Protein AF-A0A9P7LAH3-F1 (afdb_monomer_lite)

Organism: NCBI:txid221167

Secondary structure (DSSP, 8-state):
-------PPP-----------S--SS-------HHHHHHHHHTT-BSSS-GGGGEEEEE---S-THHHHHHS-SEEEEEEEEEEETTTTEEEEEEEETTTTEE--HHHHHHTT--S--GGGHHHHHHHHHHHHHHHHHH-

Radius of gyration: 18.32 Å; chains: 1; bounding box: 41×51×47 Å

Foldseek 3Di:
DDDDDDPDDDDDDPPPQDQQDDDQQADDDQPDDPVVVVVCVQFVKPDHPPQNSQKDKAFPPDPDPVVCVPPVDRIFTWGWMWTAHPVVRDIFIWIARRVPRQIDCVSVCVVVVNPDDDPVCPVVVVVVSVVVSVVSVVVD

pLDDT: mean 71.99, std 16.05, range [35.44, 90.44]

InterPro domains:
  IPR036887 HTH APSES-type DNA-binding domain superfamily [SSF54616] (67-123)

Sequence (140 aa):
MMVSDRSGPKDANNMAKSKLRGPVKFHPFERLDEIALQEIHRFRVKPFGNIQDSSLHIPYNSGKRDFYEKTGRESFEVFKYEFTLAEQNTEYAVMWDYNVGLVRMTPFFKCRGYGKASKKNKARYTYTNCQWNRQFRQRC

Structure (mmCIF, N/CA/C/O backbone):
data_AF-A0A9P7LAH3-F1
#
_entry.id   AF-A0A9P7LAH3-F1
#
loop_
_atom_site.group_PDB
_atom_site.id
_atom_site.type_symbol
_atom_site.label_atom_id
_atom_site.label_alt_id
_atom_site.label_comp_id
_atom_site.label_asym_id
_atom_site.label_entity_id
_atom_site.label_seq_id
_atom_site.pdbx_PDB_ins_code
_atom_site.Cartn_x
_atom_site.Cartn_y
_atom_site.Cartn_z
_atom_site.occupancy
_atom_site.B_iso_or_equiv
_atom_site.auth_seq_id
_atom_site.auth_comp_id
_atom_site.auth_asym_id
_atom_site.auth_atom_id
_atom_site.pdbx_PDB_model_num
ATOM 1 N N . MET A 1 1 ? -22.762 36.831 -28.423 1.00 39.50 1 MET A N 1
ATOM 2 C CA . MET A 1 1 ? -21.852 35.667 -28.432 1.00 39.50 1 MET A CA 1
ATOM 3 C C . MET A 1 1 ? -21.199 35.570 -27.064 1.00 39.50 1 MET A C 1
ATOM 5 O O . MET A 1 1 ? -20.446 36.463 -26.709 1.00 39.50 1 MET A O 1
ATOM 9 N N . MET A 1 2 ? -21.529 34.547 -26.280 1.00 38.84 2 MET A N 1
ATOM 10 C CA . MET A 1 2 ? -20.784 34.171 -25.076 1.00 38.84 2 MET A CA 1
ATOM 11 C C . MET A 1 2 ? -20.641 32.652 -25.117 1.00 38.84 2 MET A C 1
ATOM 13 O O . MET A 1 2 ? -21.640 31.939 -25.076 1.00 38.84 2 MET A O 1
ATOM 17 N N . VAL A 1 3 ? -19.411 32.173 -25.291 1.00 42.59 3 VAL A N 1
ATOM 18 C CA . VAL A 1 3 ? -19.072 30.752 -25.193 1.00 42.59 3 VAL A CA 1
ATOM 19 C C . VAL A 1 3 ? -18.782 30.490 -23.720 1.00 42.59 3 VAL A C 1
ATOM 21 O O . VAL A 1 3 ? -17.805 30.997 -23.177 1.00 42.59 3 VAL A O 1
ATOM 24 N N . SER A 1 4 ? -19.675 29.771 -23.046 1.00 42.62 4 SER A N 1
ATOM 25 C CA . SER A 1 4 ? -19.449 29.293 -21.683 1.00 42.62 4 SER A CA 1
ATOM 26 C C . SER A 1 4 ? -18.751 27.939 -21.751 1.00 42.62 4 SER A C 1
ATOM 28 O O . SER A 1 4 ? -19.402 26.914 -21.954 1.00 42.62 4 SER A O 1
ATOM 30 N N . ASP A 1 5 ? -17.432 27.935 -21.576 1.00 42.38 5 ASP A N 1
ATOM 31 C CA . ASP A 1 5 ? -16.658 26.710 -21.389 1.00 42.38 5 ASP A CA 1
ATOM 32 C C . ASP A 1 5 ? -16.953 26.114 -20.004 1.00 42.38 5 ASP A C 1
ATOM 34 O O . ASP A 1 5 ? -16.490 26.588 -18.963 1.00 42.38 5 ASP A O 1
ATOM 38 N N . ARG A 1 6 ? -17.776 25.060 -19.991 1.00 47.94 6 ARG A N 1
ATOM 39 C CA . ARG A 1 6 ? -17.945 24.156 -18.850 1.00 47.94 6 ARG A CA 1
ATOM 40 C C . ARG A 1 6 ? -16.734 23.226 -18.798 1.00 47.94 6 ARG A C 1
ATOM 42 O O . ARG A 1 6 ? -16.711 22.204 -19.474 1.00 47.94 6 ARG A O 1
ATOM 49 N N . SER A 1 7 ? -15.750 23.547 -17.961 1.00 43.31 7 SER A N 1
ATOM 50 C CA . SER A 1 7 ? -14.721 22.573 -17.579 1.00 43.31 7 SER A CA 1
ATOM 51 C C . SER A 1 7 ? -15.308 21.605 -16.547 1.00 43.31 7 SER A C 1
ATOM 53 O O . SER A 1 7 ? -15.619 21.974 -15.415 1.00 43.31 7 SER A O 1
ATOM 55 N N . GLY A 1 8 ? -15.547 20.371 -16.994 1.00 35.44 8 GLY A N 1
ATOM 56 C CA . GLY A 1 8 ? -16.107 19.287 -16.194 1.00 35.44 8 GLY A CA 1
ATOM 57 C C . GLY A 1 8 ? -15.179 18.805 -15.067 1.00 35.44 8 GLY A C 1
ATOM 58 O O . GLY A 1 8 ? -13.986 19.126 -15.045 1.00 35.44 8 GLY A O 1
ATOM 59 N N . PRO A 1 9 ? -15.723 18.034 -14.109 1.00 39.44 9 PRO A N 1
ATOM 60 C CA . PRO A 1 9 ? -14.952 17.445 -13.024 1.00 39.44 9 PRO A CA 1
ATOM 61 C C . PRO A 1 9 ? -13.892 16.496 -13.591 1.00 39.44 9 PRO A C 1
ATOM 63 O O . PRO A 1 9 ? -14.207 15.571 -14.329 1.00 39.44 9 PRO A O 1
ATOM 66 N N . LYS A 1 10 ? -12.625 16.747 -13.239 1.00 44.72 10 LYS A N 1
ATOM 67 C CA . LYS A 1 10 ? -11.494 15.870 -13.561 1.00 44.72 10 LYS A CA 1
ATOM 68 C C . LYS A 1 10 ? -11.762 14.492 -12.973 1.00 44.72 10 LYS A C 1
ATOM 70 O O . LYS A 1 10 ? -11.927 14.381 -11.758 1.00 44.72 10 LYS A O 1
ATOM 75 N N . ASP A 1 11 ? -11.777 13.492 -13.845 1.00 38.31 11 ASP A N 1
ATOM 76 C CA . ASP A 1 11 ? -12.046 12.087 -13.566 1.00 38.31 11 ASP A CA 1
ATOM 77 C C . ASP A 1 11 ? -11.201 11.562 -12.400 1.00 38.31 11 ASP A C 1
ATOM 79 O O . ASP A 1 11 ? -10.062 11.108 -12.539 1.00 38.31 11 ASP A O 1
ATOM 83 N N . ALA A 1 12 ? -11.781 11.633 -11.207 1.00 48.25 12 ALA A N 1
ATOM 84 C CA . ALA A 1 12 ? -11.414 10.770 -10.114 1.00 48.25 12 ALA A CA 1
ATOM 85 C C . ALA A 1 12 ? -12.067 9.417 -10.393 1.00 48.25 12 ALA A C 1
ATOM 87 O O . ALA A 1 12 ? -13.275 9.346 -10.596 1.00 48.25 12 ALA A O 1
ATOM 88 N N . ASN A 1 13 ? -11.258 8.362 -10.316 1.00 45.50 13 ASN A N 1
ATOM 89 C CA . ASN A 1 13 ? -11.678 6.964 -10.236 1.00 45.50 13 ASN A CA 1
ATOM 90 C C . ASN A 1 13 ? -11.755 6.171 -11.553 1.00 45.50 13 ASN A C 1
ATOM 92 O O . ASN A 1 13 ? -12.784 5.601 -11.886 1.00 45.50 13 ASN A O 1
ATOM 96 N N . ASN A 1 14 ? -10.603 5.986 -12.200 1.00 41.06 14 ASN A N 1
ATOM 97 C CA . ASN A 1 14 ? -10.319 4.735 -12.909 1.00 41.06 14 ASN A CA 1
ATOM 98 C C . ASN A 1 14 ? -9.240 3.947 -12.143 1.00 41.06 14 ASN A C 1
ATOM 100 O O . ASN A 1 14 ? -8.136 3.716 -12.630 1.00 41.06 14 ASN A O 1
ATOM 104 N N . MET A 1 15 ? -9.548 3.530 -10.907 1.00 49.31 15 MET A N 1
ATOM 105 C CA . MET A 1 15 ? -8.840 2.413 -10.265 1.00 49.31 15 MET A CA 1
ATOM 106 C C . MET A 1 15 ? -9.327 1.111 -10.912 1.00 49.31 15 MET A C 1
ATOM 108 O O . MET A 1 15 ? -10.060 0.328 -10.312 1.00 49.31 15 MET A O 1
ATOM 112 N N . ALA A 1 16 ? -8.964 0.903 -12.179 1.00 43.44 16 ALA A N 1
ATOM 113 C CA . ALA A 1 16 ? -9.094 -0.401 -12.807 1.00 43.44 16 ALA A CA 1
ATOM 114 C C . ALA A 1 16 ? -8.304 -1.390 -11.942 1.00 43.44 16 ALA A C 1
ATOM 116 O O . ALA A 1 16 ? -7.111 -1.173 -11.727 1.00 43.44 16 ALA A O 1
ATOM 117 N N . LYS A 1 17 ? -8.977 -2.422 -11.411 1.00 49.03 17 LYS A N 1
ATOM 118 C CA . LYS A 1 17 ? -8.360 -3.556 -10.705 1.00 49.03 17 LYS A CA 1
ATOM 119 C C . LYS A 1 17 ? -7.165 -4.021 -11.529 1.00 49.03 17 LYS A C 1
ATOM 121 O O . LYS A 1 17 ? -7.342 -4.634 -12.583 1.00 49.03 17 LYS A O 1
ATOM 126 N N . SER A 1 18 ? -5.963 -3.614 -11.135 1.00 55.88 18 SER A N 1
ATOM 127 C CA . SER A 1 18 ? -4.812 -3.797 -12.003 1.00 55.88 18 SER A CA 1
ATOM 128 C C . SER A 1 18 ? -4.287 -5.198 -11.755 1.00 55.88 18 SER A C 1
ATOM 130 O O . SER A 1 18 ? -3.948 -5.543 -10.627 1.00 55.88 18 SER A O 1
ATOM 132 N N . LYS A 1 19 ? -4.310 -6.031 -12.798 1.00 68.56 19 LYS A N 1
ATOM 133 C CA . LYS A 1 19 ? -3.712 -7.367 -12.790 1.00 68.56 19 LYS A CA 1
ATOM 134 C C . LYS A 1 19 ? -2.266 -7.226 -12.317 1.00 68.56 19 LYS A C 1
ATOM 136 O O . LYS A 1 19 ? -1.554 -6.396 -12.880 1.00 68.56 19 LYS A O 1
ATOM 141 N N . LEU A 1 20 ? -1.857 -8.011 -11.316 1.00 77.44 20 LEU A N 1
ATOM 142 C CA . LEU A 1 20 ? -0.476 -8.069 -10.826 1.00 77.44 20 LEU A CA 1
ATOM 143 C C . LEU A 1 20 ? 0.519 -7.981 -11.990 1.00 77.44 20 LEU A C 1
ATOM 145 O O . LEU A 1 20 ? 0.486 -8.808 -12.908 1.00 77.44 20 LEU A O 1
ATOM 149 N N . ARG A 1 21 ? 1.388 -6.965 -11.970 1.00 78.31 21 ARG A N 1
ATOM 150 C CA . ARG A 1 21 ? 2.411 -6.765 -13.002 1.00 78.31 21 ARG A CA 1
ATOM 151 C C . ARG A 1 21 ? 3.771 -7.168 -12.458 1.00 78.31 21 ARG A C 1
ATOM 153 O O . ARG A 1 21 ? 4.232 -6.644 -11.444 1.00 78.31 21 ARG A O 1
ATOM 160 N N . GLY A 1 22 ? 4.424 -8.073 -13.180 1.00 77.88 22 GLY A N 1
ATOM 161 C CA . GLY A 1 22 ? 5.772 -8.529 -12.862 1.00 77.88 22 GLY A CA 1
ATOM 162 C C . GLY A 1 22 ? 5.853 -9.450 -11.635 1.00 77.88 22 GLY A C 1
ATOM 163 O O . GLY A 1 22 ? 4.832 -9.856 -11.079 1.00 77.88 22 GLY A O 1
ATOM 164 N N . PRO A 1 23 ? 7.080 -9.829 -11.240 1.00 81.31 23 PRO A N 1
ATOM 165 C CA . PRO A 1 23 ? 7.310 -10.751 -10.134 1.00 81.31 23 PRO A CA 1
ATOM 166 C C . PRO A 1 23 ? 7.112 -10.068 -8.778 1.00 81.31 23 PRO A C 1
ATOM 168 O O . PRO A 1 23 ? 7.770 -9.077 -8.485 1.00 81.31 23 PRO A O 1
ATOM 171 N N . VAL A 1 24 ? 6.283 -10.643 -7.909 1.00 84.50 24 VAL A N 1
ATOM 172 C CA . VAL A 1 24 ? 6.169 -10.212 -6.508 1.00 84.50 24 VAL A CA 1
ATOM 173 C C . VAL A 1 24 ? 7.396 -10.713 -5.746 1.00 84.50 24 VAL A C 1
ATOM 175 O O . VAL A 1 24 ? 7.556 -11.911 -5.545 1.00 84.50 24 VAL A O 1
ATOM 178 N N . LYS A 1 25 ? 8.297 -9.807 -5.349 1.00 86.31 25 LYS A N 1
ATOM 179 C CA . LYS A 1 25 ? 9.501 -10.165 -4.572 1.00 86.31 25 LYS A CA 1
ATOM 180 C C . LYS A 1 25 ? 9.247 -10.153 -3.070 1.00 86.31 25 LYS A C 1
ATOM 182 O O . LYS A 1 25 ? 9.871 -10.908 -2.336 1.00 86.31 25 LYS A O 1
ATOM 187 N N . PHE A 1 26 ? 8.346 -9.284 -2.628 1.00 84.19 26 PHE A N 1
ATOM 188 C CA . PHE A 1 26 ? 7.979 -9.097 -1.233 1.00 84.19 26 PHE A CA 1
ATOM 189 C C . PHE A 1 26 ? 6.485 -9.364 -1.092 1.00 84.19 26 PHE A C 1
ATOM 191 O O . PHE A 1 26 ? 5.656 -8.508 -1.406 1.00 84.19 26 PHE A O 1
ATOM 198 N N . HIS A 1 27 ? 6.157 -10.585 -0.677 1.00 82.88 27 HIS A N 1
ATOM 199 C CA . HIS A 1 27 ? 4.778 -11.014 -0.496 1.00 82.88 27 HIS A CA 1
ATOM 200 C C . HIS A 1 27 ? 4.177 -10.442 0.791 1.00 82.88 27 HIS A C 1
ATOM 202 O O . HIS A 1 27 ? 4.887 -10.317 1.790 1.00 82.88 27 HIS A O 1
ATOM 208 N N . PRO A 1 28 ? 2.866 -10.149 0.792 1.00 80.44 28 PRO A N 1
ATOM 209 C CA . PRO A 1 28 ? 2.145 -9.763 1.992 1.00 80.44 28 PRO A CA 1
ATOM 210 C C . PRO A 1 28 ? 2.193 -10.861 3.049 1.00 80.44 28 PRO A C 1
ATOM 212 O O . PRO A 1 28 ? 1.907 -12.027 2.781 1.00 80.44 28 PRO A O 1
ATOM 215 N N . PHE A 1 29 ? 2.566 -10.475 4.267 1.00 80.94 29 PHE A N 1
ATOM 216 C CA . PHE A 1 29 ? 2.522 -11.364 5.415 1.00 80.94 29 PHE A CA 1
ATOM 217 C C . PHE A 1 29 ? 1.139 -11.282 6.067 1.00 80.94 29 PHE A C 1
ATOM 219 O O . PHE A 1 29 ? 0.857 -10.367 6.836 1.00 80.94 29 PHE A O 1
ATOM 226 N N . GLU A 1 30 ? 0.269 -12.236 5.734 1.00 78.88 30 GLU A N 1
ATOM 227 C CA . GLU A 1 30 ? -1.127 -12.273 6.211 1.00 78.88 30 GLU A CA 1
ATOM 228 C C . GLU A 1 30 ? -1.385 -13.384 7.245 1.00 78.88 30 GLU A C 1
ATOM 230 O O . GLU A 1 30 ? -2.501 -13.545 7.732 1.00 78.88 30 GLU A O 1
ATOM 235 N N . ARG A 1 31 ? -0.347 -14.138 7.636 1.00 81.75 31 ARG A N 1
ATOM 236 C CA . ARG A 1 31 ? -0.420 -15.134 8.718 1.00 81.75 31 ARG A CA 1
ATOM 237 C C . ARG A 1 31 ? -0.286 -14.445 10.073 1.00 81.75 31 ARG A C 1
ATOM 239 O O . ARG A 1 31 ? 0.791 -14.412 10.659 1.00 81.75 31 ARG A O 1
ATOM 246 N N . LEU A 1 32 ? -1.384 -13.850 10.515 1.00 83.75 32 LEU A N 1
ATOM 247 C CA . LEU A 1 32 ? -1.463 -13.072 11.745 1.00 83.75 32 LEU A CA 1
ATOM 248 C C . LEU A 1 32 ? -1.882 -13.933 12.943 1.00 83.75 32 LEU A C 1
ATOM 250 O O . LEU A 1 32 ? -2.602 -14.919 12.788 1.00 83.75 32 LEU A O 1
ATOM 254 N N . ASP A 1 33 ? -1.427 -13.547 14.133 1.00 87.62 33 ASP A N 1
ATOM 255 C CA . ASP A 1 33 ? -1.934 -14.074 15.396 1.00 87.62 33 ASP A CA 1
ATOM 256 C C . ASP A 1 33 ? -3.319 -13.486 15.716 1.00 87.62 33 ASP A C 1
ATOM 258 O O . ASP A 1 33 ? -3.783 -12.527 15.092 1.00 87.62 33 ASP A O 1
ATOM 262 N N . GLU A 1 34 ? -4.007 -14.070 16.697 1.00 87.00 34 GLU A N 1
ATOM 263 C CA . GLU A 1 34 ? -5.373 -13.674 17.059 1.00 87.00 34 GLU A CA 1
ATOM 264 C C . GLU A 1 34 ? -5.460 -12.198 17.486 1.00 87.00 34 GLU A C 1
ATOM 266 O O . GLU A 1 34 ? -6.410 -11.497 17.136 1.00 87.00 34 GLU A O 1
ATOM 271 N N . ILE A 1 35 ? -4.421 -11.696 18.162 1.00 87.31 35 ILE A N 1
ATOM 272 C CA . ILE A 1 35 ? -4.322 -10.296 18.584 1.00 87.31 35 ILE A CA 1
ATOM 273 C C . ILE A 1 35 ? -4.228 -9.370 17.365 1.00 87.31 35 ILE A C 1
ATOM 275 O O . ILE A 1 35 ? -4.969 -8.388 17.279 1.00 87.31 35 ILE A O 1
ATOM 279 N N . ALA A 1 36 ? -3.358 -9.665 16.393 1.00 84.75 36 ALA A N 1
ATOM 280 C CA . ALA A 1 36 ? -3.267 -8.838 15.196 1.00 84.75 36 ALA A CA 1
ATOM 281 C C . ALA A 1 36 ? -4.541 -8.920 14.343 1.00 84.75 36 ALA A C 1
ATOM 283 O O . ALA A 1 36 ? -4.958 -7.898 13.800 1.00 84.75 36 ALA A O 1
ATOM 284 N N . LEU A 1 37 ? -5.209 -10.079 14.270 1.00 86.69 37 LEU A N 1
ATOM 285 C CA . LEU A 1 37 ? -6.507 -10.204 13.594 1.00 86.69 37 LEU A CA 1
ATOM 286 C C . LEU A 1 37 ? -7.572 -9.297 14.224 1.00 86.69 37 LEU A C 1
ATOM 288 O O . LEU A 1 37 ? -8.288 -8.606 13.497 1.00 86.69 37 LEU A O 1
ATOM 292 N N . GLN A 1 38 ? -7.651 -9.225 15.556 1.00 88.06 38 GLN A N 1
ATOM 293 C CA . GLN A 1 38 ? -8.570 -8.300 16.231 1.00 88.06 38 GLN A CA 1
ATOM 294 C C . GLN A 1 38 ? -8.314 -6.841 15.834 1.00 88.06 38 GLN A C 1
ATOM 296 O O . GLN A 1 38 ? -9.263 -6.097 15.578 1.00 88.06 38 GLN A O 1
ATOM 301 N N . GLU A 1 39 ? -7.051 -6.431 15.704 1.00 87.75 39 GLU A N 1
ATOM 302 C CA . GLU A 1 39 ? -6.701 -5.076 15.268 1.00 87.75 39 GLU A CA 1
ATOM 303 C C . GLU A 1 39 ? -7.022 -4.837 13.778 1.00 87.75 39 GLU A C 1
ATOM 305 O O . GLU A 1 39 ? -7.533 -3.769 13.429 1.00 87.75 39 GLU A O 1
ATOM 310 N N . ILE A 1 40 ? -6.833 -5.832 12.898 1.00 87.69 40 ILE A N 1
ATOM 311 C CA . ILE A 1 40 ? -7.295 -5.783 11.494 1.00 87.69 40 ILE A CA 1
ATOM 312 C C . ILE A 1 40 ? -8.806 -5.512 11.433 1.00 87.69 40 ILE A C 1
ATOM 314 O O . ILE A 1 40 ? -9.248 -4.636 10.682 1.00 87.69 40 ILE A O 1
ATOM 318 N N . HIS A 1 41 ? -9.598 -6.209 12.254 1.00 86.50 41 HIS A N 1
ATOM 319 C CA . HIS A 1 41 ? -11.043 -5.993 12.350 1.00 86.50 41 HIS A CA 1
ATOM 320 C C . HIS A 1 41 ? -11.389 -4.621 12.937 1.00 86.50 41 HIS A C 1
ATOM 322 O O . HIS A 1 41 ? -12.241 -3.912 12.391 1.00 86.50 41 HIS A O 1
ATOM 328 N N . ARG A 1 42 ? -10.701 -4.210 14.007 1.00 87.44 42 ARG A N 1
ATOM 329 C CA . ARG A 1 42 ? -10.892 -2.917 14.678 1.00 87.44 42 ARG A CA 1
ATOM 330 C C . ARG A 1 42 ? -10.666 -1.738 13.733 1.00 87.44 42 ARG A C 1
ATOM 332 O O . ARG A 1 42 ? -11.457 -0.795 13.740 1.00 87.44 42 ARG A O 1
ATOM 339 N N . PHE A 1 43 ? -9.624 -1.802 12.905 1.00 86.88 43 PHE A N 1
ATOM 340 C CA . PHE A 1 43 ? -9.299 -0.768 11.918 1.00 86.88 43 PHE A CA 1
ATOM 341 C C . PHE A 1 43 ? -9.938 -0.997 10.545 1.00 86.88 43 PHE A C 1
ATOM 343 O O . PHE A 1 43 ? -9.657 -0.244 9.613 1.00 86.88 43 PHE A O 1
ATOM 350 N N . ARG A 1 44 ? -10.805 -2.010 10.403 1.00 88.06 44 ARG A N 1
ATOM 351 C CA . ARG A 1 44 ? -11.523 -2.335 9.158 1.00 88.06 44 ARG A CA 1
ATOM 352 C C . ARG A 1 44 ? -10.591 -2.405 7.943 1.00 88.06 44 ARG A C 1
ATOM 354 O O . ARG A 1 44 ? -10.910 -1.848 6.893 1.00 88.06 44 ARG A O 1
ATOM 361 N N . VAL A 1 45 ? -9.435 -3.049 8.101 1.00 87.25 45 VAL A N 1
ATOM 362 C CA . VAL A 1 45 ? -8.399 -3.079 7.061 1.00 87.25 45 VAL A CA 1
ATOM 363 C C . VAL A 1 45 ? -8.895 -3.842 5.829 1.00 87.25 45 VAL A C 1
ATOM 365 O O . VAL A 1 45 ? -9.417 -4.951 5.948 1.00 87.25 45 VAL A O 1
ATOM 368 N N . LYS A 1 46 ? -8.734 -3.256 4.639 1.00 87.25 46 LYS A N 1
ATOM 369 C CA . LYS A 1 46 ? -9.153 -3.831 3.354 1.00 87.25 46 LYS A CA 1
ATOM 370 C C . LYS A 1 46 ? -8.109 -3.590 2.257 1.00 87.25 46 LYS A C 1
ATOM 372 O O . LYS A 1 46 ? -7.495 -2.532 2.240 1.00 87.25 46 LYS A O 1
ATOM 377 N N . PRO A 1 47 ? -7.943 -4.505 1.296 1.00 86.12 47 PRO A N 1
ATOM 378 C CA . PRO A 1 47 ? -8.316 -5.917 1.380 1.00 86.12 47 PRO A CA 1
ATOM 379 C C . PRO A 1 47 ? -7.383 -6.663 2.348 1.00 86.12 47 PRO A C 1
ATOM 381 O O . PRO A 1 47 ? -6.215 -6.317 2.457 1.00 86.12 47 PRO A O 1
ATOM 384 N N . PHE A 1 48 ? -7.873 -7.702 3.018 1.00 83.81 48 PHE A N 1
ATOM 385 C CA . PHE A 1 48 ? -7.051 -8.641 3.789 1.00 83.81 48 PHE A CA 1
ATOM 386 C C . PHE A 1 48 ? -7.299 -10.054 3.246 1.00 83.81 48 PHE A C 1
ATOM 388 O O . PHE A 1 48 ? -8.453 -10.399 2.996 1.00 83.81 48 PHE A O 1
ATOM 395 N N . GLY A 1 49 ? -6.246 -10.831 2.987 1.00 81.50 49 GLY A N 1
ATOM 396 C CA . GLY A 1 49 ? -6.317 -12.179 2.396 1.00 81.50 49 GLY A CA 1
ATOM 397 C C . GLY A 1 49 ? -6.244 -12.206 0.863 1.00 81.50 49 GLY A C 1
ATOM 398 O O . GLY A 1 49 ? -5.774 -13.175 0.272 1.00 81.50 49 GLY A O 1
ATOM 399 N N . ASN A 1 50 ? -6.668 -11.120 0.206 1.00 82.50 50 ASN A N 1
ATOM 400 C CA . ASN A 1 50 ? -6.753 -11.012 -1.256 1.00 82.50 50 ASN A CA 1
ATOM 401 C C . ASN A 1 50 ? -6.077 -9.737 -1.785 1.00 82.50 50 ASN A C 1
ATOM 403 O O . ASN A 1 50 ? -6.541 -9.118 -2.743 1.00 82.50 50 ASN A O 1
ATOM 407 N N . ILE A 1 51 ? -4.979 -9.287 -1.170 1.00 82.44 51 ILE A N 1
ATOM 408 C CA . ILE A 1 51 ? -4.375 -8.012 -1.592 1.00 82.44 51 ILE A CA 1
ATOM 409 C C . ILE A 1 51 ? -3.792 -8.021 -3.009 1.00 82.44 51 ILE A C 1
ATOM 411 O O . ILE A 1 51 ? -3.643 -6.967 -3.626 1.00 82.44 51 ILE A O 1
ATOM 415 N N . GLN A 1 52 ? -3.538 -9.198 -3.569 1.00 80.06 52 GLN A N 1
ATOM 416 C CA . GLN A 1 52 ? -3.147 -9.331 -4.970 1.00 80.06 52 GLN A CA 1
ATOM 417 C C . GLN A 1 52 ? -4.166 -8.695 -5.931 1.00 80.06 52 GLN A C 1
ATOM 419 O O . GLN A 1 52 ? -3.774 -8.186 -6.977 1.00 80.06 52 GLN A O 1
ATOM 424 N N . ASP A 1 53 ? -5.440 -8.618 -5.537 1.00 79.75 53 ASP A N 1
ATOM 425 C CA . ASP A 1 53 ? -6.500 -7.966 -6.315 1.00 79.75 53 ASP A CA 1
ATOM 426 C C . ASP A 1 53 ? -6.471 -6.425 -6.209 1.00 79.75 53 ASP A C 1
ATOM 428 O O . ASP A 1 53 ? -7.113 -5.727 -6.996 1.00 79.75 53 ASP A O 1
ATOM 432 N N . SER A 1 54 ? -5.714 -5.885 -5.247 1.00 83.44 54 SER A N 1
ATOM 433 C CA . SER A 1 54 ? -5.499 -4.451 -4.987 1.00 83.44 54 SER A CA 1
ATOM 434 C C . SER A 1 54 ? -4.060 -4.029 -5.316 1.00 83.44 54 SER A C 1
ATOM 436 O O . SER A 1 54 ? -3.466 -3.165 -4.655 1.00 83.44 54 SER A O 1
ATOM 438 N N . SER A 1 55 ? -3.461 -4.637 -6.346 1.00 86.00 55 SER A N 1
ATOM 439 C CA . SER A 1 55 ? -2.259 -4.070 -6.955 1.00 86.00 55 SER A CA 1
ATOM 440 C C . SER A 1 55 ? -2.587 -2.802 -7.737 1.00 86.00 55 SER A C 1
ATOM 442 O O . SER A 1 55 ? -3.660 -2.671 -8.335 1.00 86.00 55 SER A O 1
ATOM 444 N N . LEU A 1 56 ? -1.642 -1.866 -7.744 1.00 86.88 56 LEU A N 1
ATOM 445 C CA . LEU A 1 56 ? -1.676 -0.617 -8.488 1.00 86.88 56 LEU A CA 1
ATOM 446 C C . LEU A 1 56 ? -0.336 -0.393 -9.183 1.00 86.88 56 LEU A C 1
ATOM 448 O O . LEU A 1 56 ? 0.725 -0.452 -8.560 1.00 86.88 56 LEU A O 1
ATOM 452 N N . HIS A 1 57 ? -0.422 -0.035 -10.458 1.00 87.31 57 HIS A N 1
ATOM 453 C CA . HIS A 1 57 ? 0.703 0.441 -11.244 1.00 87.31 57 HIS A CA 1
ATOM 454 C C . HIS A 1 57 ? 0.719 1.971 -11.244 1.00 87.31 57 HIS A C 1
ATOM 456 O O . HIS A 1 57 ? -0.235 2.606 -11.699 1.00 87.31 57 HIS A O 1
ATOM 462 N N . ILE A 1 58 ? 1.797 2.574 -10.746 1.00 83.94 58 ILE A N 1
ATOM 463 C CA . ILE A 1 58 ? 1.950 4.030 -10.683 1.00 83.94 58 ILE A CA 1
ATOM 464 C C . ILE A 1 58 ? 3.124 4.439 -11.578 1.00 83.94 58 ILE A C 1
ATOM 466 O O . ILE A 1 58 ? 4.279 4.269 -11.173 1.00 83.94 58 ILE A O 1
ATOM 470 N N . PRO A 1 59 ? 2.863 5.007 -12.769 1.00 81.94 59 PRO A N 1
ATOM 471 C CA . PRO A 1 59 ? 3.904 5.580 -13.612 1.00 81.94 59 PRO A CA 1
ATOM 472 C C . PRO A 1 59 ? 4.608 6.726 -12.886 1.00 81.94 59 PRO A C 1
ATOM 474 O O . PRO A 1 59 ? 3.962 7.629 -12.343 1.00 81.94 59 PRO A O 1
ATOM 477 N N . TYR A 1 60 ? 5.936 6.719 -12.881 1.00 74.31 60 TYR A N 1
ATOM 478 C CA . TYR A 1 60 ? 6.711 7.790 -12.278 1.00 74.31 60 TYR A CA 1
ATOM 479 C C . TYR A 1 60 ? 6.926 8.924 -13.278 1.00 74.31 60 TYR A C 1
ATOM 481 O O . TYR A 1 60 ? 7.990 9.066 -13.871 1.00 74.31 60 TYR A O 1
ATOM 489 N N . ASN A 1 61 ? 5.913 9.776 -13.443 1.00 67.69 61 ASN A N 1
ATOM 490 C CA . ASN A 1 61 ? 6.046 11.002 -14.230 1.00 67.69 61 ASN A CA 1
ATOM 491 C C . ASN A 1 61 ? 6.560 12.161 -13.366 1.00 67.69 61 ASN A C 1
ATOM 493 O O . ASN A 1 61 ? 5.870 13.154 -13.134 1.00 67.69 61 ASN A O 1
ATOM 497 N N . SER A 1 62 ? 7.763 12.014 -12.817 1.00 59.91 62 SER A N 1
ATOM 498 C CA . SER A 1 62 ? 8.465 13.150 -12.233 1.00 59.91 62 SER A CA 1
ATOM 499 C C . SER A 1 62 ? 9.566 13.555 -13.201 1.00 59.91 62 SER A C 1
ATOM 501 O O . SER A 1 62 ? 10.358 12.709 -13.602 1.00 59.91 62 SER A O 1
ATOM 503 N N . GLY A 1 63 ? 9.683 14.847 -13.516 1.00 58.31 63 GLY A N 1
ATOM 504 C CA . GLY A 1 63 ? 10.796 15.390 -14.309 1.00 58.31 63 GLY A CA 1
ATOM 505 C C . GLY A 1 63 ? 12.191 15.190 -13.689 1.00 58.31 63 GLY A C 1
ATOM 506 O O . GLY A 1 63 ? 13.162 15.761 -14.173 1.00 58.31 63 GLY A O 1
ATOM 507 N N . LYS A 1 64 ? 12.312 14.407 -12.607 1.00 64.81 64 LYS A N 1
ATOM 508 C CA . LYS A 1 64 ? 13.577 13.952 -12.032 1.00 64.81 64 LYS A CA 1
ATOM 509 C C . LYS A 1 64 ? 13.999 12.643 -12.703 1.00 64.81 64 LYS A C 1
ATOM 511 O O . LYS A 1 64 ? 13.455 11.583 -12.387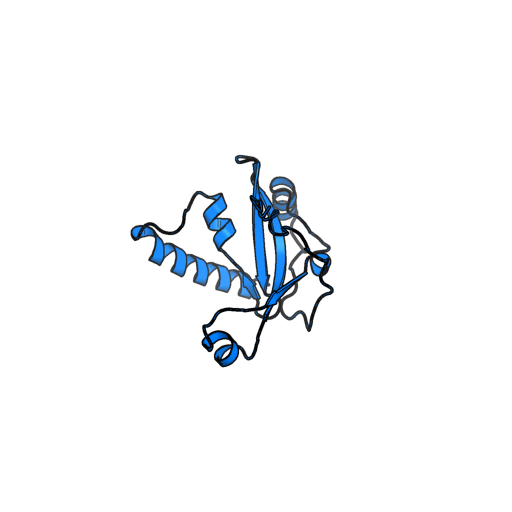 1.00 64.81 64 LYS A O 1
ATOM 516 N N . ARG A 1 65 ? 14.996 12.728 -13.590 1.00 60.12 65 ARG A N 1
ATOM 517 C CA . ARG A 1 65 ? 15.631 11.576 -14.263 1.00 60.12 65 ARG A CA 1
ATOM 518 C C . ARG A 1 65 ? 16.272 10.574 -13.295 1.00 60.12 65 ARG A C 1
ATOM 520 O O . ARG A 1 65 ? 16.370 9.396 -13.622 1.00 60.12 65 ARG A O 1
ATOM 527 N N . ASP A 1 66 ? 16.597 11.005 -12.077 1.00 65.50 66 ASP A N 1
ATOM 528 C CA . ASP A 1 66 ? 17.297 10.194 -11.078 1.00 65.50 66 ASP A CA 1
ATOM 529 C C . ASP A 1 66 ? 16.593 8.878 -10.709 1.00 65.50 66 ASP A C 1
ATOM 531 O O . ASP A 1 66 ? 17.241 7.960 -10.210 1.00 65.50 66 ASP A O 1
ATOM 535 N N . PHE A 1 67 ? 15.267 8.776 -10.865 1.00 68.69 67 PHE A N 1
ATOM 536 C CA . PHE A 1 67 ? 14.544 7.563 -10.471 1.00 68.69 67 PHE A CA 1
ATOM 537 C C . PHE A 1 67 ? 14.852 6.390 -11.400 1.00 68.69 67 PHE A C 1
ATOM 539 O O . PHE A 1 67 ? 15.197 5.308 -10.916 1.00 68.69 67 PHE A O 1
ATOM 546 N N . TYR A 1 68 ? 14.786 6.619 -12.714 1.00 71.56 68 TYR A N 1
ATOM 547 C CA . TYR A 1 68 ? 15.119 5.601 -13.703 1.00 71.56 68 TYR A CA 1
ATOM 548 C C . TYR A 1 68 ? 16.598 5.223 -13.606 1.00 71.56 68 TYR A C 1
ATOM 550 O O . TYR A 1 68 ? 16.920 4.045 -13.511 1.00 71.56 68 TYR A O 1
ATOM 558 N N . GLU A 1 69 ? 17.491 6.209 -13.501 1.00 75.06 69 GLU A N 1
ATOM 559 C CA . GLU A 1 69 ? 18.937 5.967 -13.408 1.00 75.06 69 GLU A CA 1
ATOM 560 C C . GLU A 1 69 ? 19.332 5.148 -12.169 1.00 75.06 69 GLU A C 1
ATOM 562 O O . GLU A 1 69 ? 20.207 4.290 -12.245 1.00 75.06 69 GLU A O 1
ATOM 567 N N . LYS A 1 70 ? 18.671 5.362 -11.023 1.00 77.00 70 LYS A N 1
ATOM 568 C CA . LYS A 1 70 ? 18.993 4.645 -9.777 1.00 77.00 70 LYS A CA 1
ATOM 569 C C . LYS A 1 70 ? 18.328 3.282 -9.656 1.00 77.00 70 LYS A C 1
ATOM 571 O O . LYS A 1 70 ? 18.842 2.419 -8.950 1.00 77.00 70 LYS A O 1
ATOM 576 N N . THR A 1 71 ? 17.144 3.111 -10.241 1.00 74.50 71 THR A N 1
ATOM 577 C CA . THR A 1 71 ? 16.305 1.927 -9.985 1.00 74.50 71 THR A CA 1
ATOM 578 C C . THR A 1 71 ? 16.056 1.062 -11.215 1.00 74.50 71 THR A C 1
ATOM 580 O O . THR A 1 71 ? 15.541 -0.050 -11.053 1.00 74.50 71 THR A O 1
ATOM 583 N N . GLY A 1 72 ? 16.408 1.556 -12.409 1.00 78.56 72 GLY A N 1
ATOM 584 C CA . GLY A 1 72 ? 16.145 0.934 -13.709 1.00 78.56 72 GLY A CA 1
ATOM 585 C C . GLY A 1 72 ? 14.660 0.847 -14.056 1.00 78.56 72 GLY A C 1
ATOM 586 O O . GLY A 1 72 ? 14.266 -0.015 -14.835 1.00 78.56 72 GLY A O 1
ATOM 587 N N . ARG A 1 73 ? 13.810 1.649 -13.403 1.00 78.19 73 ARG A N 1
ATOM 588 C CA . ARG A 1 73 ? 12.352 1.507 -13.457 1.00 78.19 73 ARG A CA 1
ATOM 589 C C . ARG A 1 73 ? 11.668 2.825 -13.758 1.00 78.19 73 ARG A C 1
ATOM 591 O O . ARG A 1 73 ? 12.085 3.881 -13.295 1.00 78.19 73 ARG A O 1
ATOM 598 N N . GLU A 1 74 ? 10.576 2.731 -14.503 1.00 79.12 74 GLU A N 1
ATOM 599 C CA . GLU A 1 74 ? 9.742 3.873 -14.898 1.00 79.12 74 GLU A CA 1
ATOM 600 C C . GLU A 1 74 ? 8.453 3.967 -14.070 1.00 79.12 74 GLU A C 1
ATOM 602 O O . GLU A 1 74 ? 7.687 4.921 -14.184 1.00 79.12 74 GLU A O 1
ATOM 607 N N . SER A 1 75 ? 8.190 2.967 -13.230 1.00 82.44 75 SER A N 1
ATOM 608 C CA . SER A 1 75 ? 6.945 2.833 -12.479 1.00 82.44 75 SER A CA 1
ATOM 609 C C . SER A 1 75 ? 7.147 2.103 -11.156 1.00 82.44 75 SER A C 1
ATOM 611 O O . SER A 1 75 ? 8.121 1.369 -10.960 1.00 82.44 75 SER A O 1
ATOM 613 N N . PHE A 1 76 ? 6.203 2.329 -10.246 1.00 84.44 76 PHE A N 1
ATOM 614 C CA . PHE A 1 76 ? 6.053 1.557 -9.024 1.00 84.44 76 PHE A CA 1
ATOM 615 C C . PHE A 1 76 ? 4.946 0.532 -9.191 1.00 84.44 76 PHE A C 1
ATOM 617 O O . PHE A 1 76 ? 3.872 0.844 -9.707 1.00 84.44 76 PHE A O 1
ATOM 624 N N . GLU A 1 77 ? 5.205 -0.654 -8.667 1.00 88.19 77 GLU A N 1
ATOM 625 C CA . GLU A 1 77 ? 4.224 -1.716 -8.557 1.00 88.19 77 GLU A CA 1
ATOM 626 C C . GLU A 1 77 ? 3.915 -1.895 -7.076 1.00 88.19 77 GLU A C 1
ATOM 628 O O . GLU A 1 77 ? 4.786 -2.294 -6.296 1.00 88.19 77 GLU A O 1
ATOM 633 N N . VAL A 1 78 ? 2.714 -1.488 -6.665 1.00 89.69 78 VAL A N 1
ATOM 634 C CA . VAL A 1 78 ? 2.374 -1.369 -5.246 1.00 89.69 78 VAL A CA 1
ATOM 635 C C . VAL A 1 78 ? 1.112 -2.133 -4.894 1.00 89.69 78 VAL A C 1
ATOM 637 O O . VAL A 1 78 ? 0.152 -2.164 -5.652 1.00 89.69 78 VAL A O 1
ATOM 640 N N . PHE A 1 79 ? 1.093 -2.684 -3.692 1.00 89.50 79 PHE A N 1
ATOM 641 C CA . PHE A 1 79 ? -0.108 -3.096 -2.994 1.00 89.50 79 PHE A CA 1
ATOM 642 C C . PHE A 1 79 ? -0.688 -1.926 -2.213 1.00 89.50 79 PHE A C 1
ATOM 644 O O . PHE A 1 79 ? 0.054 -1.138 -1.616 1.00 89.50 79 PHE A O 1
ATOM 651 N N . LYS A 1 80 ? -2.015 -1.814 -2.202 1.00 89.44 80 LYS A N 1
ATOM 652 C CA . LYS A 1 80 ? -2.734 -0.799 -1.432 1.00 89.44 80 LYS A CA 1
ATOM 653 C C . LYS A 1 80 ? -3.623 -1.462 -0.381 1.00 89.44 80 LYS A C 1
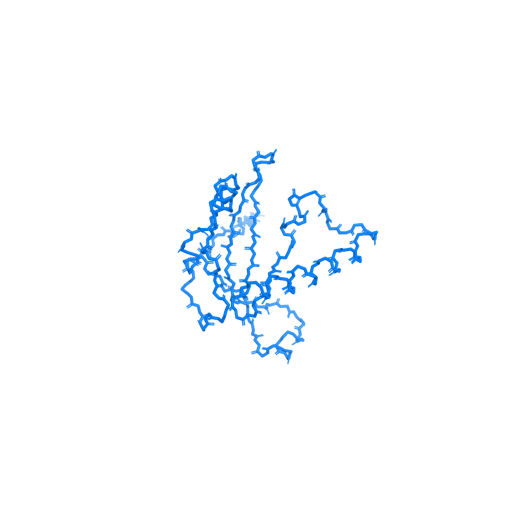ATOM 655 O O . LYS A 1 80 ? -4.544 -2.193 -0.738 1.00 89.44 80 LYS A O 1
ATOM 660 N N . TYR A 1 81 ? -3.358 -1.135 0.883 1.00 88.69 81 TYR A N 1
ATOM 661 C CA . TYR A 1 81 ? -4.247 -1.384 2.017 1.00 88.69 81 TYR A CA 1
ATOM 662 C C . TYR A 1 81 ? -4.957 -0.086 2.402 1.00 88.69 81 TYR A C 1
ATOM 664 O O . TYR A 1 81 ? -4.345 0.981 2.443 1.00 88.69 81 TYR A O 1
ATOM 672 N N . GLU A 1 82 ? -6.226 -0.180 2.742 1.00 89.75 82 GLU A N 1
ATOM 673 C CA . GLU A 1 82 ? -7.062 0.872 3.300 1.00 89.75 82 GLU A CA 1
ATOM 674 C C . GLU A 1 82 ? -7.417 0.496 4.731 1.00 89.75 82 GLU A C 1
ATOM 676 O O . GLU A 1 82 ? -7.687 -0.667 5.022 1.00 89.75 82 GLU A O 1
ATOM 681 N N . PHE A 1 83 ? -7.382 1.462 5.640 1.00 90.44 83 PHE A N 1
ATOM 682 C CA . PHE A 1 83 ? -7.802 1.270 7.021 1.00 90.44 83 PHE A CA 1
ATOM 683 C C . PHE A 1 83 ? -8.554 2.500 7.518 1.00 90.44 83 PHE A C 1
ATOM 685 O O . PHE A 1 83 ? -8.277 3.631 7.112 1.00 90.44 83 PHE A O 1
ATOM 692 N N . THR A 1 84 ? -9.502 2.287 8.421 1.00 87.38 84 THR A N 1
ATOM 693 C CA . THR A 1 84 ? -10.327 3.340 9.011 1.00 87.38 84 THR A CA 1
ATOM 694 C C . THR A 1 84 ? -10.044 3.443 10.501 1.00 87.38 84 THR A C 1
ATOM 696 O O . THR A 1 84 ? -10.085 2.452 11.228 1.00 87.38 84 THR A O 1
ATOM 699 N N . LEU A 1 85 ? -9.797 4.660 10.987 1.00 83.88 85 LEU A N 1
ATOM 700 C CA . LEU A 1 85 ? -9.708 4.911 12.424 1.00 83.88 85 LEU A CA 1
ATOM 701 C C . LEU A 1 85 ? -11.108 5.206 12.973 1.00 83.88 85 LEU A C 1
ATOM 703 O O . LEU A 1 85 ? -11.695 6.226 12.611 1.00 83.88 85 LEU A O 1
ATOM 707 N N . ALA A 1 86 ? -11.631 4.344 13.852 1.00 76.25 86 ALA A N 1
ATOM 708 C CA . ALA A 1 86 ? -12.974 4.496 14.428 1.00 76.25 86 ALA A CA 1
ATOM 709 C C . ALA A 1 86 ? -13.178 5.856 15.124 1.00 76.25 86 ALA A C 1
ATOM 711 O O . ALA A 1 86 ? -14.252 6.438 15.036 1.00 76.25 86 ALA A O 1
ATOM 712 N N . GLU A 1 87 ? -12.126 6.394 15.745 1.00 76.81 87 GLU A N 1
ATOM 713 C CA . GLU A 1 87 ? -12.144 7.679 16.457 1.00 76.81 87 GLU A CA 1
ATOM 714 C C . GLU A 1 87 ? -12.354 8.892 15.538 1.00 76.81 87 GLU A C 1
ATOM 716 O O . GLU A 1 87 ? -12.883 9.910 15.966 1.00 76.81 87 GLU A O 1
ATOM 721 N N . GLN A 1 88 ? -11.917 8.804 14.278 1.00 74.62 88 GLN A N 1
ATOM 722 C CA . GLN A 1 88 ? -11.885 9.938 13.342 1.00 74.62 88 GLN A CA 1
ATOM 723 C C . GLN A 1 88 ? -12.773 9.710 12.113 1.00 74.62 88 GLN A C 1
ATOM 725 O O . GLN A 1 88 ? -12.853 10.585 11.253 1.00 74.62 88 GLN A O 1
ATOM 730 N N . ASN A 1 89 ? -13.364 8.514 11.983 1.00 78.19 89 ASN A N 1
ATOM 731 C CA . ASN A 1 89 ? -14.084 8.026 10.801 1.00 78.19 89 ASN A CA 1
ATOM 732 C C . ASN A 1 89 ? -13.392 8.388 9.470 1.00 78.19 89 ASN A C 1
ATOM 734 O O . ASN A 1 89 ? -14.033 8.710 8.473 1.00 78.19 89 ASN A O 1
ATOM 738 N N . THR A 1 90 ? -12.059 8.401 9.489 1.00 83.56 90 THR A N 1
ATOM 739 C CA . THR A 1 90 ? -11.223 8.849 8.377 1.00 83.56 90 THR A CA 1
ATOM 740 C C . THR A 1 90 ? -10.493 7.645 7.811 1.00 83.56 90 THR A C 1
ATOM 742 O O . THR A 1 90 ? -9.909 6.852 8.557 1.00 83.56 90 THR A O 1
ATOM 745 N N . GLU A 1 91 ? -10.534 7.516 6.491 1.00 87.00 91 GLU A N 1
ATOM 746 C CA . GLU A 1 91 ? -9.893 6.436 5.758 1.00 87.00 91 GLU A CA 1
ATOM 747 C C . GLU A 1 91 ? -8.470 6.820 5.342 1.00 87.00 91 GLU A C 1
ATOM 749 O O . GLU A 1 91 ? -8.202 7.912 4.832 1.00 87.00 91 GLU A O 1
ATOM 754 N N . TYR A 1 92 ? -7.539 5.901 5.568 1.00 88.69 92 TYR A N 1
ATOM 755 C CA . TYR A 1 92 ? -6.129 6.063 5.262 1.00 88.69 92 TYR A CA 1
ATOM 756 C C . TYR A 1 92 ? -5.667 4.915 4.367 1.00 88.69 92 TYR A C 1
ATOM 758 O O . TYR A 1 92 ? -5.910 3.751 4.665 1.00 88.69 92 TYR A O 1
ATOM 766 N N . ALA A 1 93 ? -4.948 5.242 3.291 1.00 89.06 93 ALA A N 1
ATOM 767 C CA . ALA A 1 93 ? -4.413 4.254 2.357 1.00 89.06 93 ALA A CA 1
ATOM 768 C C . ALA A 1 93 ? -2.894 4.109 2.508 1.00 89.06 93 ALA A C 1
ATOM 770 O O . ALA A 1 93 ? -2.148 5.061 2.254 1.00 89.06 93 ALA A O 1
ATOM 771 N N . VAL A 1 94 ? -2.435 2.917 2.886 1.00 88.88 94 VAL A N 1
ATOM 772 C CA . VAL A 1 94 ? -1.024 2.517 2.937 1.00 88.88 94 VAL A CA 1
ATOM 773 C C . VAL A 1 94 ? -0.661 1.829 1.638 1.00 88.88 94 VAL A C 1
ATOM 775 O O . VAL A 1 94 ? -1.364 0.945 1.164 1.00 88.88 94 VAL A O 1
ATOM 778 N N . MET A 1 95 ? 0.459 2.256 1.065 1.00 88.94 95 MET A N 1
ATOM 779 C CA . MET A 1 95 ? 0.995 1.694 -0.167 1.00 88.94 95 MET A CA 1
ATOM 780 C C . MET A 1 95 ? 2.318 1.004 0.128 1.00 88.94 95 MET A C 1
ATOM 782 O O . MET A 1 95 ? 3.164 1.565 0.833 1.00 88.94 95 MET A O 1
ATOM 786 N N . TRP A 1 96 ? 2.495 -0.175 -0.447 1.00 87.56 96 TRP A N 1
ATOM 787 C CA . TRP A 1 96 ? 3.686 -0.997 -0.313 1.00 87.56 96 TRP A CA 1
ATOM 788 C C . TRP A 1 96 ? 4.160 -1.446 -1.692 1.00 87.56 96 TRP A C 1
ATOM 790 O O . TRP A 1 96 ? 3.455 -2.171 -2.379 1.00 87.56 96 TRP A O 1
ATOM 800 N N . ASP A 1 97 ? 5.363 -1.035 -2.090 1.00 88.50 97 ASP A N 1
ATOM 801 C CA . ASP A 1 97 ? 6.024 -1.553 -3.290 1.00 88.50 97 ASP A CA 1
ATOM 802 C C . ASP A 1 97 ? 6.471 -3.006 -3.083 1.00 88.50 97 ASP A C 1
ATOM 804 O O . ASP A 1 97 ? 7.377 -3.275 -2.288 1.00 88.50 97 ASP A O 1
ATOM 808 N N . TYR A 1 98 ? 5.864 -3.934 -3.820 1.00 88.00 98 TYR A N 1
ATOM 809 C CA . TYR A 1 98 ? 6.114 -5.370 -3.680 1.00 88.00 98 TYR A CA 1
ATOM 810 C C . TYR A 1 98 ? 7.343 -5.876 -4.447 1.00 88.00 98 TYR A C 1
ATOM 812 O O . TYR A 1 98 ? 7.744 -7.030 -4.302 1.00 88.00 98 TYR A O 1
ATOM 820 N N . ASN A 1 99 ? 7.985 -5.020 -5.241 1.00 85.44 99 ASN A N 1
ATOM 821 C CA . ASN A 1 99 ? 9.249 -5.316 -5.913 1.00 85.44 99 ASN A CA 1
ATOM 822 C C . ASN A 1 99 ? 10.456 -4.943 -5.046 1.00 85.44 99 ASN A C 1
ATOM 824 O O . ASN A 1 99 ? 11.536 -5.511 -5.214 1.00 85.44 99 ASN A O 1
ATOM 828 N N . VAL A 1 100 ? 10.307 -3.959 -4.155 1.00 83.31 100 VAL A N 1
ATOM 829 C CA . VAL A 1 100 ? 11.401 -3.423 -3.322 1.00 83.31 100 VAL A CA 1
ATOM 830 C C . VAL A 1 100 ? 11.147 -3.597 -1.829 1.00 83.31 100 VAL A C 1
ATOM 832 O O . VAL A 1 100 ? 12.085 -3.487 -1.047 1.00 83.31 100 VAL A O 1
ATOM 835 N N . GLY A 1 101 ? 9.915 -3.831 -1.392 1.00 83.38 101 GLY A N 1
ATOM 836 C CA . GLY A 1 101 ? 9.597 -3.892 0.033 1.00 83.38 101 GLY A CA 1
ATOM 837 C C . GLY A 1 101 ? 9.598 -2.514 0.697 1.00 83.38 101 GLY A C 1
ATOM 838 O O . GLY A 1 101 ? 9.961 -2.401 1.865 1.00 83.38 101 GLY A O 1
ATOM 839 N N . LEU A 1 102 ? 9.308 -1.443 -0.053 1.00 84.81 102 LEU A N 1
ATOM 840 C CA . LEU A 1 102 ? 9.239 -0.083 0.494 1.00 84.81 102 LEU A CA 1
ATOM 841 C C . LEU A 1 102 ? 7.802 0.257 0.873 1.00 84.81 102 LEU A C 1
ATOM 843 O O . LEU A 1 102 ? 6.908 0.187 0.030 1.00 84.81 102 LEU A O 1
ATOM 847 N N . VAL A 1 103 ? 7.597 0.689 2.118 1.00 85.56 103 VAL A N 1
ATOM 848 C CA . VAL A 1 103 ? 6.281 1.084 2.626 1.00 85.56 103 VAL A CA 1
ATOM 849 C C . VAL A 1 103 ? 6.191 2.602 2.728 1.00 85.56 103 VAL A C 1
ATOM 851 O O . VAL A 1 103 ? 7.066 3.295 3.263 1.00 85.56 103 VAL A O 1
ATOM 854 N N . ARG A 1 104 ? 5.087 3.157 2.224 1.00 85.94 104 ARG A N 1
ATOM 855 C CA . ARG A 1 104 ? 4.786 4.580 2.352 1.00 85.94 104 ARG A CA 1
ATOM 856 C C . ARG A 1 104 ? 4.280 4.863 3.761 1.00 85.94 104 ARG A C 1
ATOM 858 O O . ARG A 1 104 ? 3.093 4.756 4.026 1.00 85.94 104 ARG A O 1
ATOM 865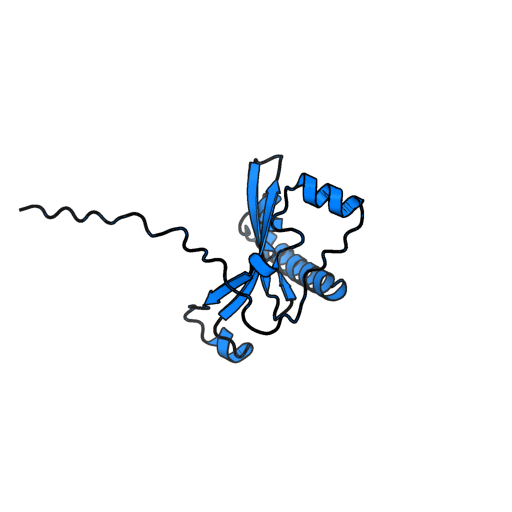 N N . MET A 1 105 ? 5.171 5.312 4.642 1.00 81.94 105 MET A N 1
ATOM 866 C CA . MET A 1 105 ? 4.839 5.523 6.060 1.00 81.94 105 MET A CA 1
ATOM 867 C C . MET A 1 105 ? 3.903 6.709 6.350 1.00 81.94 105 MET A C 1
ATOM 869 O O . MET A 1 105 ? 3.328 6.799 7.430 1.00 81.94 105 MET A O 1
ATOM 873 N N . THR A 1 106 ? 3.751 7.652 5.415 1.00 83.25 106 THR A N 1
ATOM 874 C CA . THR A 1 106 ? 2.977 8.893 5.612 1.00 83.25 106 THR A CA 1
ATOM 875 C C . THR A 1 106 ? 1.572 8.707 6.217 1.00 83.25 106 THR A C 1
ATOM 877 O O . THR A 1 106 ? 1.225 9.501 7.091 1.00 83.25 106 THR A O 1
ATOM 880 N N . PRO A 1 107 ? 0.753 7.722 5.805 1.00 84.25 107 PRO A N 1
ATOM 881 C CA . PRO A 1 107 ? -0.584 7.510 6.361 1.00 84.25 107 PRO A CA 1
ATOM 882 C C . PRO A 1 107 ? -0.570 7.205 7.866 1.00 84.25 107 PRO A C 1
ATOM 884 O O . PRO A 1 107 ? -1.416 7.730 8.582 1.00 84.25 107 PRO A O 1
ATOM 887 N N . PHE A 1 108 ? 0.433 6.472 8.368 1.00 82.31 108 PHE A N 1
ATOM 888 C CA . PHE A 1 108 ? 0.579 6.179 9.803 1.00 82.31 108 PHE A CA 1
ATOM 889 C C . PHE A 1 108 ? 0.869 7.429 10.639 1.00 82.31 108 PHE A C 1
ATOM 891 O O . PHE A 1 108 ? 0.425 7.557 11.774 1.00 82.31 108 PHE A O 1
ATOM 898 N N . PHE A 1 109 ? 1.611 8.384 10.080 1.00 82.19 109 PHE A N 1
ATOM 899 C CA . PHE A 1 109 ? 1.842 9.659 10.757 1.00 82.19 109 PHE A CA 1
ATOM 900 C C . PHE A 1 109 ? 0.596 10.544 10.719 1.00 82.19 109 PHE A C 1
ATOM 902 O O . PHE A 1 109 ? 0.257 11.175 11.720 1.00 82.19 109 PHE A O 1
ATOM 909 N N . LYS A 1 110 ? -0.118 10.553 9.587 1.00 81.12 110 LYS A N 1
ATOM 910 C CA . LYS A 1 110 ? -1.348 11.334 9.433 1.00 81.12 110 LYS A CA 1
ATOM 911 C C . LYS A 1 110 ? -2.447 10.888 10.398 1.00 81.12 110 LYS A C 1
ATOM 913 O O . LYS A 1 110 ? -3.062 11.759 11.000 1.00 81.12 110 LYS A O 1
ATOM 918 N N . CYS A 1 111 ? -2.644 9.582 10.606 1.00 79.25 111 CYS A N 1
ATOM 919 C CA . CYS A 1 111 ? -3.688 9.093 11.517 1.00 79.25 111 CYS A CA 1
ATOM 920 C C . CYS A 1 111 ? -3.445 9.461 12.991 1.00 79.25 111 CYS A C 1
ATOM 922 O O . CYS A 1 111 ? -4.386 9.543 13.778 1.00 79.25 111 CYS A O 1
ATOM 924 N N . ARG A 1 112 ? -2.194 9.761 13.359 1.00 74.94 112 ARG A N 1
ATOM 925 C CA . ARG A 1 112 ? -1.806 10.271 14.684 1.00 74.94 112 ARG A CA 1
ATOM 926 C C . ARG A 1 112 ? -1.808 11.804 14.780 1.00 74.94 112 ARG A C 1
ATOM 928 O O . ARG A 1 112 ? -1.309 12.349 15.758 1.00 74.94 112 ARG A O 1
ATOM 935 N N . GLY A 1 113 ? -2.313 12.510 13.766 1.00 72.19 113 GLY A N 1
ATOM 936 C CA . GLY A 1 113 ? -2.349 13.976 13.742 1.00 72.19 113 GLY A CA 1
ATOM 937 C C . GLY A 1 113 ? -1.001 14.641 13.438 1.00 72.19 113 GLY A C 1
ATOM 938 O O . GLY A 1 113 ? -0.881 15.865 13.516 1.00 72.19 113 GLY A O 1
ATOM 939 N N . TYR A 1 114 ? 0.028 13.880 13.047 1.00 71.31 114 TYR A N 1
ATOM 940 C CA . TYR A 1 114 ? 1.301 14.461 12.626 1.00 71.31 114 TYR A CA 1
ATOM 941 C C . TYR A 1 114 ? 1.183 14.981 11.187 1.00 71.31 114 TYR A C 1
ATOM 943 O O . TYR A 1 114 ? 1.364 14.255 10.207 1.00 71.31 114 TYR A O 1
ATOM 951 N N . GLY A 1 115 ? 0.865 16.271 11.064 1.00 62.00 115 GLY A N 1
ATOM 952 C CA . GLY A 1 115 ? 0.850 16.992 9.791 1.00 62.00 115 GLY A CA 1
ATOM 953 C C . GLY A 1 115 ? 2.231 17.076 9.125 1.00 62.00 115 GLY A C 1
ATOM 954 O O . GLY A 1 115 ? 3.262 16.758 9.727 1.00 62.00 115 GLY A O 1
ATOM 955 N N . LYS A 1 116 ? 2.266 17.528 7.859 1.00 55.28 116 LYS A N 1
ATOM 956 C CA . LYS A 1 116 ? 3.527 17.782 7.138 1.00 55.28 116 LYS A CA 1
ATOM 957 C C . LYS A 1 116 ? 4.421 18.671 8.006 1.00 55.28 116 LYS A C 1
ATOM 959 O O . LYS A 1 116 ? 4.007 19.748 8.416 1.00 55.28 116 LYS A O 1
ATOM 964 N N . ALA A 1 117 ? 5.618 18.165 8.294 1.00 54.41 117 ALA A N 1
ATOM 965 C CA . ALA A 1 117 ? 6.536 18.683 9.295 1.00 54.41 117 ALA A CA 1
ATOM 966 C C . ALA A 1 117 ? 6.576 20.221 9.376 1.00 54.41 117 ALA A C 1
ATOM 968 O O . ALA A 1 117 ? 7.127 20.888 8.502 1.00 54.41 117 ALA A O 1
ATOM 969 N N . SER A 1 118 ? 6.112 20.764 10.505 1.00 54.03 118 SER A N 1
ATOM 970 C CA . SER A 1 118 ? 6.761 21.942 11.083 1.00 54.03 118 SER A CA 1
ATOM 971 C C . SER A 1 118 ? 8.245 21.603 11.277 1.00 54.03 118 SER A C 1
ATOM 973 O O . SER A 1 118 ? 8.573 20.455 11.597 1.00 54.03 118 SER A O 1
ATOM 975 N N . LYS A 1 119 ? 9.153 22.562 11.049 1.00 54.56 119 LYS A N 1
ATOM 976 C CA . LYS A 1 119 ? 10.620 22.365 10.964 1.00 54.56 119 LYS A CA 1
ATOM 977 C C . LYS A 1 119 ? 11.213 21.494 12.094 1.00 54.56 119 LYS A C 1
ATOM 979 O O . LYS A 1 119 ? 12.209 20.815 11.867 1.00 54.56 119 LYS A O 1
ATOM 984 N N . LYS A 1 120 ? 10.562 21.435 13.262 1.00 54.47 120 LYS A N 1
ATOM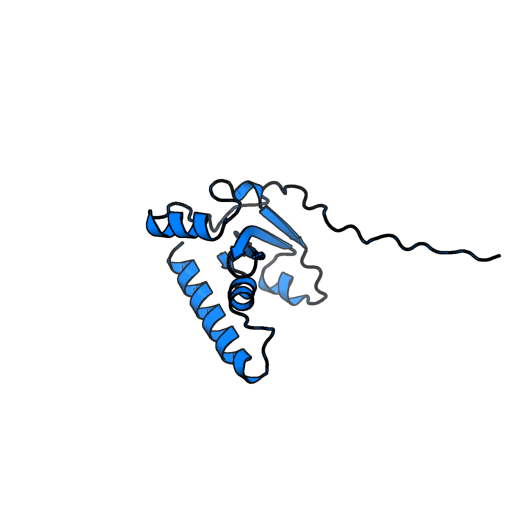 985 C CA . LYS A 1 120 ? 10.935 20.622 14.435 1.00 54.47 120 LYS A CA 1
ATOM 986 C C . LYS A 1 120 ? 10.772 19.096 14.265 1.00 54.47 120 LYS A C 1
ATOM 988 O O . LYS A 1 120 ? 11.494 18.344 14.907 1.00 54.47 120 LYS A O 1
ATOM 993 N N . ASN A 1 121 ? 9.892 18.616 13.380 1.00 53.38 121 ASN A N 1
ATOM 994 C CA . ASN A 1 121 ? 9.558 17.181 13.273 1.00 53.38 121 ASN A CA 1
ATOM 995 C C . ASN A 1 121 ? 10.212 16.457 12.086 1.00 53.38 121 ASN A C 1
ATOM 997 O O . ASN A 1 121 ? 10.040 15.247 11.935 1.00 53.38 121 ASN A O 1
ATOM 1001 N N . LYS A 1 122 ? 10.984 17.161 11.247 1.00 54.53 122 LYS A N 1
ATOM 1002 C CA . LYS A 1 122 ? 11.564 16.594 10.017 1.00 54.53 122 LYS A CA 1
ATOM 1003 C C . LYS A 1 122 ? 12.603 15.502 10.303 1.00 54.53 122 LYS A C 1
ATOM 1005 O O . LYS A 1 122 ? 12.555 14.451 9.676 1.00 54.53 122 LYS A O 1
ATOM 1010 N N . ALA A 1 123 ? 13.486 15.713 11.281 1.00 56.59 123 ALA A N 1
ATOM 1011 C CA . ALA A 1 123 ? 14.502 14.727 11.663 1.00 56.59 123 ALA A CA 1
ATOM 1012 C C . ALA A 1 123 ? 13.883 13.467 12.292 1.00 56.59 123 ALA A C 1
ATOM 1014 O O . ALA A 1 123 ? 14.235 12.352 11.909 1.00 56.59 123 ALA A O 1
ATOM 1015 N N . ARG A 1 124 ? 12.893 13.634 13.187 1.00 54.03 124 ARG A N 1
ATOM 1016 C CA . ARG A 1 124 ? 12.148 12.508 13.775 1.00 54.03 124 ARG A CA 1
ATOM 1017 C C . ARG A 1 124 ? 11.391 11.722 12.710 1.00 54.03 124 ARG A C 1
ATOM 1019 O O . ARG A 1 124 ? 11.471 10.500 12.734 1.00 54.03 124 ARG A O 1
ATOM 1026 N N . TYR A 1 125 ? 10.730 12.397 11.765 1.00 58.91 125 TYR A N 1
ATOM 1027 C CA . TYR A 1 125 ? 10.021 11.757 10.652 1.00 58.91 125 TYR A CA 1
ATOM 1028 C C . TYR A 1 125 ? 10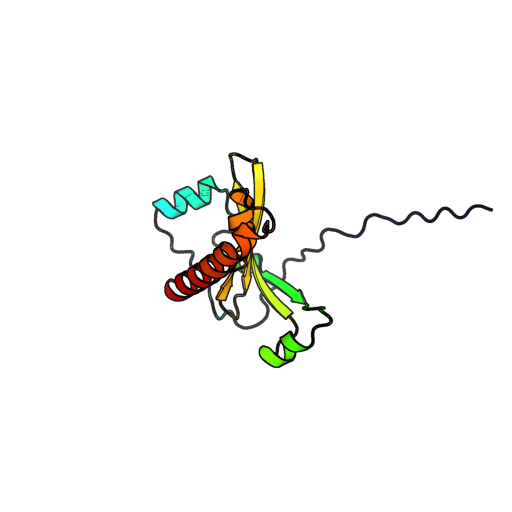.961 10.915 9.781 1.00 58.91 125 TYR A C 1
ATOM 1030 O O . TYR A 1 125 ? 10.666 9.754 9.521 1.00 58.91 125 TYR A O 1
ATOM 1038 N N . THR A 1 126 ? 12.112 11.456 9.368 1.00 59.78 126 THR A N 1
ATOM 1039 C CA . THR A 1 126 ? 13.070 10.710 8.534 1.00 59.78 126 THR A CA 1
ATOM 1040 C C . THR A 1 126 ? 13.674 9.525 9.287 1.00 59.78 126 THR A C 1
ATOM 1042 O O . THR A 1 126 ? 13.716 8.422 8.749 1.00 59.78 126 THR A O 1
ATOM 1045 N N . TYR A 1 127 ? 14.088 9.719 10.543 1.00 57.06 127 TYR A N 1
ATOM 1046 C CA . TYR A 1 127 ? 14.703 8.655 11.338 1.00 57.06 127 TYR A CA 1
ATOM 1047 C C . TYR A 1 127 ? 13.726 7.507 11.621 1.00 57.06 127 TYR A C 1
ATOM 10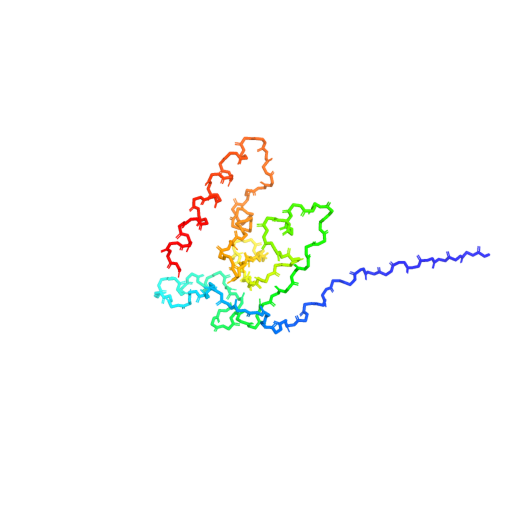49 O O . TYR A 1 127 ? 14.050 6.347 11.375 1.00 57.06 127 TYR A O 1
ATOM 1057 N N . THR A 1 128 ? 12.502 7.815 12.066 1.00 57.38 128 THR A N 1
ATOM 1058 C CA . THR A 1 128 ? 11.482 6.780 12.319 1.00 57.38 128 THR A CA 1
ATOM 1059 C C . THR A 1 128 ? 11.037 6.077 11.043 1.00 57.38 128 THR A C 1
ATOM 1061 O O . THR A 1 128 ? 10.820 4.871 11.081 1.00 57.38 128 THR A O 1
ATOM 1064 N N . ASN A 1 129 ? 10.964 6.778 9.908 1.00 55.72 129 ASN A N 1
ATOM 1065 C CA . ASN A 1 129 ? 10.650 6.169 8.617 1.00 55.72 129 ASN A CA 1
ATOM 1066 C C . ASN A 1 129 ? 11.718 5.144 8.191 1.00 55.72 129 ASN A C 1
ATOM 1068 O O . ASN A 1 129 ? 11.372 4.026 7.812 1.00 55.72 129 ASN A O 1
ATOM 1072 N N . CYS A 1 130 ? 13.005 5.483 8.325 1.00 56.69 130 CYS A N 1
ATOM 1073 C CA . CYS A 1 130 ? 14.098 4.553 8.031 1.00 56.69 130 CYS A CA 1
ATOM 1074 C C . CYS A 1 130 ? 14.097 3.336 8.968 1.00 56.69 130 CYS A C 1
ATOM 1076 O O . CYS A 1 130 ? 14.273 2.211 8.504 1.00 56.69 130 CYS A O 1
ATOM 1078 N N . GLN A 1 131 ? 13.877 3.548 10.271 1.00 56.78 131 GLN A N 1
ATOM 1079 C CA . GLN A 1 131 ? 13.832 2.464 11.259 1.00 56.78 131 GLN A CA 1
ATOM 1080 C C . GLN A 1 131 ? 12.662 1.509 10.998 1.00 56.78 131 GLN A C 1
ATOM 1082 O O . GLN A 1 131 ? 12.871 0.302 10.920 1.00 56.78 131 GLN A O 1
ATOM 1087 N N . TRP A 1 132 ? 11.457 2.037 10.771 1.00 56.75 132 TRP A N 1
ATOM 1088 C CA . TRP A 1 132 ? 10.278 1.218 10.481 1.00 56.75 132 TRP A CA 1
ATOM 1089 C C . TRP A 1 132 ? 10.410 0.435 9.177 1.00 56.75 132 TRP A C 1
ATOM 1091 O O . TRP A 1 132 ? 10.136 -0.760 9.168 1.00 56.75 132 TRP A O 1
ATOM 1101 N N . ASN A 1 133 ? 10.894 1.058 8.096 1.00 58.97 133 ASN A N 1
ATOM 1102 C CA . ASN A 1 133 ? 11.124 0.345 6.836 1.00 58.97 133 ASN A CA 1
ATOM 1103 C C . ASN A 1 133 ? 12.175 -0.766 6.985 1.00 58.97 133 ASN A C 1
ATOM 1105 O O . ASN A 1 133 ? 12.035 -1.829 6.383 1.00 58.97 133 ASN A O 1
ATOM 1109 N N . ARG A 1 134 ? 13.212 -0.559 7.809 1.00 56.91 134 ARG A N 1
ATOM 1110 C CA . ARG A 1 134 ? 14.210 -1.597 8.103 1.00 56.91 134 ARG A CA 1
ATOM 1111 C C . ARG A 1 134 ? 13.612 -2.749 8.910 1.00 56.91 134 ARG A C 1
ATOM 1113 O O . ARG A 1 134 ? 13.869 -3.899 8.582 1.00 56.91 134 ARG A O 1
ATOM 1120 N N . GLN A 1 135 ? 12.816 -2.447 9.933 1.00 56.84 135 GLN A N 1
ATOM 1121 C CA . GLN A 1 135 ? 12.207 -3.457 10.801 1.00 56.84 135 GLN A CA 1
ATOM 1122 C C . GLN A 1 135 ? 11.130 -4.268 10.067 1.00 56.84 135 GLN A C 1
ATOM 1124 O O . GLN A 1 135 ? 11.064 -5.483 10.225 1.00 56.84 135 GLN A O 1
ATOM 1129 N N . PHE A 1 136 ? 10.337 -3.613 9.214 1.00 53.62 136 PHE A N 1
ATOM 1130 C CA . PHE A 1 136 ? 9.328 -4.266 8.381 1.00 53.62 136 PHE A CA 1
ATOM 1131 C C . PHE A 1 136 ? 9.972 -5.229 7.372 1.00 53.62 136 PHE A C 1
ATOM 1133 O O . PHE A 1 136 ? 9.539 -6.369 7.257 1.00 53.62 136 PHE A O 1
ATOM 1140 N N . ARG A 1 137 ? 11.081 -4.820 6.738 1.00 57.06 137 ARG A N 1
ATOM 1141 C CA . ARG A 1 137 ? 11.884 -5.674 5.841 1.00 57.06 137 ARG A CA 1
ATOM 1142 C C . ARG A 1 137 ? 12.593 -6.853 6.512 1.00 57.06 137 ARG A C 1
ATOM 1144 O O . ARG A 1 137 ? 13.047 -7.738 5.809 1.00 57.06 137 ARG A O 1
ATOM 1151 N N . GLN A 1 138 ? 12.807 -6.818 7.826 1.00 56.22 138 GLN A N 1
ATOM 1152 C CA . GLN A 1 138 ? 13.450 -7.921 8.554 1.00 56.22 138 GLN A CA 1
ATOM 1153 C C . GLN A 1 138 ? 12.441 -8.949 9.069 1.00 56.22 138 GLN A C 1
ATOM 1155 O O . GLN A 1 138 ? 12.833 -10.055 9.427 1.00 56.22 138 GLN A O 1
ATOM 1160 N N . ARG A 1 139 ? 11.164 -8.567 9.165 1.00 49.25 139 ARG A N 1
ATOM 1161 C CA . ARG A 1 139 ? 10.083 -9.411 9.687 1.00 49.25 139 ARG A CA 1
ATOM 1162 C C . ARG A 1 139 ? 9.224 -10.058 8.595 1.00 49.25 139 ARG A C 1
ATOM 1164 O O . ARG A 1 139 ? 8.484 -10.978 8.926 1.00 49.25 139 ARG A O 1
ATOM 1171 N N . CYS A 1 140 ? 9.318 -9.587 7.352 1.00 42.06 140 CYS A N 1
ATOM 1172 C CA . CYS A 1 140 ? 8.677 -10.159 6.162 1.00 42.06 140 CYS A CA 1
ATOM 1173 C C . CYS A 1 140 ? 9.752 -10.665 5.203 1.00 42.06 140 CYS A C 1
ATOM 1175 O O . CYS A 1 140 ? 9.526 -11.726 4.586 1.00 42.06 140 CYS A O 1
#